Protein AF-A0A4Q6BKU0-F1 (afdb_monomer_lite)

Sequence (73 aa):
PILMTTFAAGGGMIPIAIGHGVGGEARSPMGVAVIGGLLASTVLTLLVVPCLFSLAEGAKHGLEARRQRKKAH

Foldseek 3Di:
DLVVVLCVVLVVLVCLLVLPDDVSVVRNVVSVVVNVVSVVVSVCCVVVVVVVVVVVVVVVVVVVVVVVVVVVD

Structure (mmCIF, N/CA/C/O backbone):
data_AF-A0A4Q6BKU0-F1
#
_entry.id   AF-A0A4Q6BKU0-F1
#
loop_
_atom_site.group_PDB
_atom_site.id
_atom_site.type_symbol
_atom_site.label_atom_id
_atom_site.label_alt_id
_atom_site.label_comp_id
_atom_site.label_asym_id
_atom_site.label_entity_id
_atom_site.label_seq_id
_atom_site.pdbx_PDB_ins_code
_atom_site.Cartn_x
_atom_site.Ca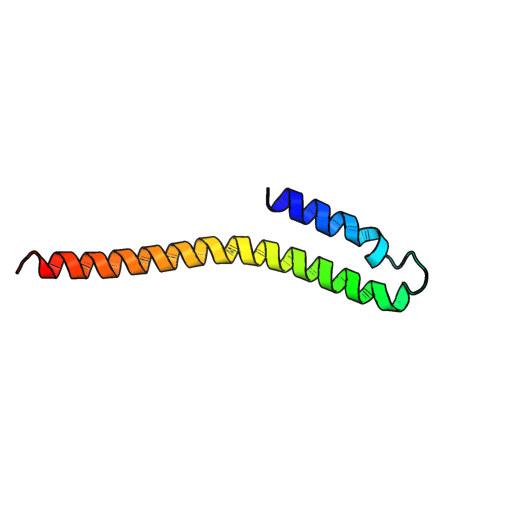rtn_y
_atom_site.Cartn_z
_atom_site.occupancy
_atom_site.B_iso_or_equiv
_atom_site.auth_seq_id
_atom_site.auth_comp_id
_atom_site.au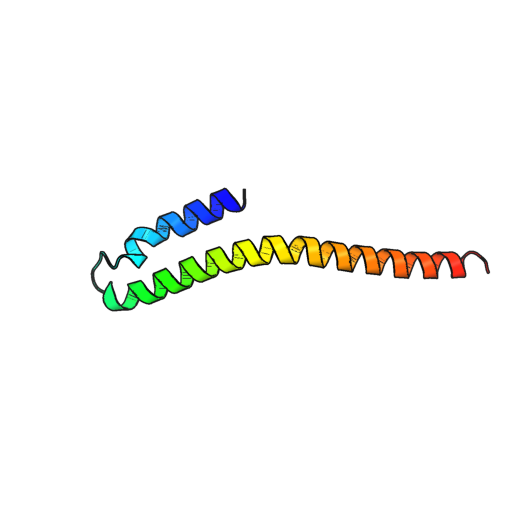th_asym_id
_atom_site.auth_atom_id
_atom_site.pdbx_PDB_model_num
ATOM 1 N N . PRO A 1 1 ? -1.413 12.285 3.667 1.00 71.69 1 PRO A N 1
ATOM 2 C CA . PRO A 1 1 ? -0.119 11.580 3.865 1.00 71.69 1 PRO A CA 1
ATOM 3 C C . PRO A 1 1 ? 0.055 10.340 2.971 1.00 71.69 1 PRO A C 1
ATOM 5 O O . PRO A 1 1 ? 0.969 10.343 2.163 1.00 71.69 1 PRO A O 1
ATOM 8 N N . ILE A 1 2 ? -0.833 9.334 3.047 1.00 73.75 2 ILE A N 1
ATOM 9 C CA . ILE A 1 2 ? -0.713 8.068 2.284 1.00 73.75 2 ILE A CA 1
ATOM 10 C C . ILE A 1 2 ? -0.649 8.315 0.770 1.00 73.75 2 ILE A C 1
ATOM 12 O O . ILE A 1 2 ? 0.290 7.877 0.120 1.00 73.75 2 ILE A O 1
ATOM 16 N N . LEU A 1 3 ? -1.582 9.106 0.225 1.00 73.19 3 LEU A N 1
ATOM 17 C CA . LEU A 1 3 ? -1.589 9.446 -1.203 1.00 73.19 3 LEU A CA 1
ATOM 18 C C . LEU A 1 3 ? -0.293 10.147 -1.639 1.00 73.19 3 LEU A C 1
ATOM 20 O O . LEU A 1 3 ? 0.283 9.790 -2.658 1.00 73.19 3 LEU A O 1
ATOM 24 N N . MET A 1 4 ? 0.207 11.092 -0.838 1.00 85.75 4 MET A N 1
ATOM 25 C CA . MET A 1 4 ? 1.445 11.830 -1.121 1.00 85.75 4 MET A CA 1
ATOM 26 C C . MET A 1 4 ? 2.664 10.898 -1.191 1.00 85.75 4 MET A C 1
ATOM 28 O O . MET A 1 4 ? 3.472 11.011 -2.110 1.00 85.75 4 MET A O 1
ATOM 32 N N . THR A 1 5 ? 2.776 9.944 -0.262 1.00 81.50 5 THR A N 1
ATOM 33 C CA . THR A 1 5 ? 3.865 8.957 -0.254 1.00 81.50 5 THR A CA 1
ATOM 34 C C . THR A 1 5 ? 3.740 7.969 -1.414 1.00 81.50 5 THR A C 1
ATOM 36 O O . THR A 1 5 ? 4.744 7.681 -2.060 1.00 81.50 5 THR A O 1
ATOM 39 N N . THR A 1 6 ? 2.528 7.500 -1.738 1.00 74.62 6 THR A N 1
ATOM 40 C CA . THR A 1 6 ? 2.297 6.612 -2.889 1.00 74.62 6 THR A CA 1
ATOM 41 C C . THR A 1 6 ? 2.657 7.301 -4.205 1.00 74.62 6 THR A C 1
ATOM 43 O O . THR A 1 6 ? 3.327 6.693 -5.037 1.00 74.62 6 THR A O 1
ATOM 46 N N . PHE A 1 7 ? 2.290 8.575 -4.389 1.00 77.19 7 PHE A N 1
ATOM 47 C CA . PHE A 1 7 ? 2.668 9.340 -5.582 1.00 77.19 7 PHE A CA 1
ATOM 48 C C . PHE A 1 7 ? 4.179 9.568 -5.680 1.00 77.19 7 PHE A C 1
ATOM 50 O O . PHE A 1 7 ? 4.736 9.428 -6.765 1.00 77.19 7 PHE A O 1
ATOM 57 N N . ALA A 1 8 ? 4.860 9.859 -4.569 1.00 81.19 8 ALA A N 1
ATOM 58 C CA . ALA A 1 8 ? 6.314 10.01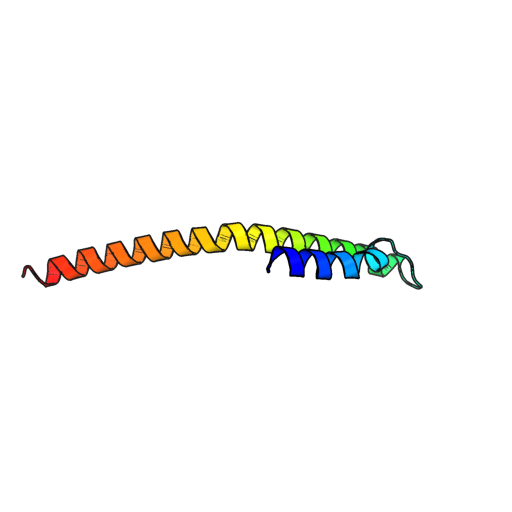6 -4.556 1.00 81.19 8 ALA A CA 1
ATOM 59 C C . ALA A 1 8 ? 7.047 8.694 -4.868 1.00 81.19 8 ALA A C 1
ATOM 61 O O . ALA A 1 8 ? 7.955 8.673 -5.699 1.00 81.19 8 ALA A O 1
ATOM 62 N N . ALA A 1 9 ? 6.625 7.581 -4.254 1.00 77.75 9 ALA A N 1
ATOM 63 C CA . ALA A 1 9 ? 7.204 6.258 -4.492 1.00 77.75 9 ALA A CA 1
ATOM 64 C C . ALA A 1 9 ? 6.925 5.750 -5.917 1.00 77.75 9 ALA A C 1
ATOM 66 O O . ALA A 1 9 ? 7.832 5.264 -6.590 1.00 77.75 9 ALA A O 1
ATOM 67 N N . GLY A 1 10 ? 5.689 5.910 -6.403 1.00 76.06 10 GLY A N 1
ATOM 68 C CA . GLY A 1 10 ? 5.311 5.575 -7.775 1.00 76.06 10 GLY A CA 1
ATOM 69 C C . GLY A 1 10 ? 6.052 6.436 -8.799 1.00 76.06 10 GLY A C 1
ATOM 70 O O . GLY A 1 10 ? 6.611 5.900 -9.752 1.00 76.06 10 GLY A O 1
ATOM 71 N N . GLY A 1 11 ? 6.140 7.748 -8.555 1.00 76.81 11 GLY A N 1
ATOM 72 C CA . GLY A 1 11 ? 6.862 8.709 -9.390 1.00 76.81 11 GLY A CA 1
ATOM 73 C C . GLY A 1 11 ? 8.353 8.399 -9.537 1.00 76.81 11 GLY A C 1
ATOM 74 O O . GLY A 1 11 ? 8.889 8.468 -10.640 1.00 76.81 11 GLY A O 1
ATOM 75 N N . GLY A 1 12 ? 9.014 7.978 -8.454 1.00 73.88 12 GLY A N 1
ATOM 76 C CA . GLY A 1 12 ? 10.431 7.595 -8.470 1.00 73.88 12 GLY A CA 1
ATOM 77 C C . GLY A 1 12 ? 10.745 6.335 -9.289 1.00 73.88 12 GLY A C 1
ATOM 78 O O . GLY A 1 12 ? 11.870 6.177 -9.757 1.00 73.88 12 GLY A O 1
ATOM 79 N N . MET A 1 13 ? 9.762 5.454 -9.508 1.00 70.94 13 MET A N 1
ATOM 80 C CA . MET A 1 13 ? 9.928 4.227 -10.303 1.00 70.94 13 MET A CA 1
ATOM 81 C C . MET A 1 13 ? 9.543 4.376 -11.775 1.00 70.94 13 MET A C 1
ATOM 83 O O . MET A 1 13 ? 9.840 3.477 -12.563 1.00 70.94 13 MET A O 1
ATOM 87 N N . ILE A 1 14 ? 8.951 5.509 -12.167 1.00 71.81 14 ILE A N 1
ATOM 88 C CA . ILE A 1 14 ? 8.612 5.819 -13.561 1.00 71.81 14 ILE A CA 1
ATOM 89 C C . ILE A 1 14 ? 9.803 5.581 -14.506 1.00 71.81 14 ILE A C 1
ATOM 91 O O . ILE A 1 14 ? 9.635 4.755 -15.398 1.00 71.81 14 ILE A O 1
ATOM 95 N N . PRO A 1 15 ? 11.006 6.175 -14.324 1.00 66.56 15 PRO A N 1
ATOM 96 C CA . PRO A 1 15 ? 12.125 5.995 -15.262 1.00 66.56 15 PRO A CA 1
ATOM 97 C C . PRO A 1 15 ? 12.590 4.535 -15.404 1.00 66.56 15 PRO A C 1
ATOM 99 O O . PRO A 1 15 ? 13.001 4.120 -16.487 1.00 66.56 15 PRO A O 1
ATOM 102 N N . ILE A 1 16 ? 12.468 3.737 -14.338 1.00 67.06 16 ILE A N 1
ATOM 103 C CA . ILE A 1 16 ? 12.819 2.309 -14.332 1.00 67.06 16 ILE A CA 1
ATOM 104 C C . ILE A 1 16 ? 11.769 1.492 -15.100 1.00 67.06 16 ILE A C 1
ATOM 106 O O . ILE A 1 16 ? 12.120 0.584 -15.852 1.00 67.06 16 ILE A O 1
ATOM 110 N N . ALA A 1 17 ? 10.485 1.833 -14.955 1.00 60.88 17 ALA A N 1
ATOM 111 C CA . ALA A 1 17 ? 9.385 1.155 -15.635 1.00 60.88 17 ALA A CA 1
ATOM 112 C C . ALA A 1 17 ? 9.412 1.365 -17.160 1.00 60.88 17 ALA A C 1
ATOM 114 O O . ALA A 1 17 ? 9.141 0.422 -17.901 1.00 60.88 17 ALA A O 1
ATOM 115 N N . ILE A 1 18 ? 9.820 2.551 -17.635 1.00 66.19 18 ILE A N 1
ATOM 116 C CA . ILE A 1 18 ? 9.987 2.843 -19.077 1.00 66.19 18 ILE A CA 1
ATOM 117 C C . ILE A 1 18 ? 11.237 2.186 -19.689 1.00 66.19 18 ILE A C 1
ATOM 119 O O . ILE A 1 18 ? 11.506 2.384 -20.870 1.00 66.19 18 ILE A O 1
ATOM 123 N N . GLY A 1 19 ? 12.028 1.439 -18.907 1.00 62.09 19 GLY A N 1
ATOM 124 C CA . GLY A 1 19 ? 13.196 0.705 -19.402 1.00 62.09 19 GLY A CA 1
ATOM 125 C C . GLY A 1 19 ? 14.379 1.585 -19.826 1.00 62.09 19 GLY A C 1
ATOM 126 O O . GLY A 1 19 ? 15.309 1.084 -20.453 1.00 62.09 19 GLY A O 1
ATOM 127 N N . HIS A 1 20 ? 14.379 2.878 -19.482 1.00 58.50 20 HIS A N 1
ATOM 128 C CA . HIS A 1 20 ? 15.481 3.789 -19.794 1.00 58.50 20 HIS A CA 1
ATOM 129 C C . HIS A 1 20 ? 16.686 3.500 -18.883 1.00 58.50 20 HIS A C 1
ATOM 131 O O . HIS A 1 20 ? 16.800 4.028 -17.778 1.00 58.50 20 HIS A O 1
ATOM 137 N N . GLY A 1 21 ? 17.587 2.630 -19.347 1.00 64.38 21 GLY A N 1
ATOM 138 C CA . GLY A 1 21 ? 18.838 2.284 -18.670 1.00 64.38 21 GLY A CA 1
ATOM 139 C C . GLY A 1 21 ? 19.396 0.926 -19.109 1.00 64.38 21 GLY A C 1
ATOM 140 O O . GLY A 1 21 ? 18.665 0.062 -19.589 1.00 64.38 21 GLY A O 1
ATOM 141 N N . VAL A 1 22 ? 20.704 0.718 -18.938 1.00 55.28 22 VAL A N 1
ATOM 142 C CA . VAL A 1 22 ? 21.384 -0.546 -19.282 1.00 55.28 22 VAL A CA 1
ATOM 143 C C . VAL A 1 22 ? 20.780 -1.702 -18.467 1.00 55.28 22 VAL A C 1
ATOM 145 O O . VAL A 1 22 ? 20.750 -1.648 -17.238 1.00 55.28 22 VAL A O 1
ATOM 148 N N . GLY A 1 23 ? 20.264 -2.737 -19.143 1.00 67.38 23 GLY A N 1
ATOM 149 C CA . GLY A 1 23 ? 19.523 -3.842 -18.509 1.00 67.38 23 GLY A CA 1
ATOM 150 C C . GLY A 1 23 ? 18.032 -3.561 -18.248 1.00 67.38 23 GLY A C 1
ATOM 151 O O . GLY A 1 23 ? 17.391 -4.293 -17.489 1.00 67.38 23 GLY A O 1
ATOM 152 N N . GLY A 1 24 ? 17.474 -2.510 -18.861 1.00 63.19 24 GLY A N 1
ATOM 153 C CA . GLY A 1 24 ? 16.067 -2.110 -18.747 1.00 63.19 24 GLY A CA 1
ATOM 154 C C . GLY A 1 24 ? 15.064 -3.180 -19.186 1.00 63.19 24 GLY A C 1
ATOM 155 O O . GLY A 1 24 ? 13.981 -3.252 -18.620 1.00 63.19 24 GLY A O 1
ATOM 156 N N . GLU A 1 25 ? 15.446 -4.077 -20.093 1.00 65.00 25 GLU A N 1
ATOM 157 C CA . GLU A 1 25 ? 14.604 -5.185 -20.572 1.00 65.00 25 GLU A CA 1
ATOM 158 C C . GLU A 1 25 ? 14.239 -6.171 -19.447 1.00 65.00 25 GLU A C 1
ATOM 160 O O . GLU A 1 25 ? 13.113 -6.654 -19.375 1.00 65.00 25 GLU A O 1
ATOM 165 N N . ALA A 1 26 ? 15.163 -6.408 -18.508 1.00 71.50 26 ALA A N 1
ATOM 166 C CA . ALA A 1 26 ? 14.927 -7.265 -17.345 1.00 71.50 26 ALA A CA 1
ATOM 167 C C . ALA A 1 26 ? 14.289 -6.510 -16.164 1.00 71.50 26 ALA A C 1
ATOM 169 O O . ALA A 1 26 ? 13.552 -7.094 -15.371 1.00 71.50 26 ALA A O 1
ATOM 170 N N . ARG A 1 27 ? 14.566 -5.204 -16.025 1.00 65.88 27 ARG A N 1
ATOM 171 C CA . ARG A 1 27 ? 14.113 -4.386 -14.880 1.00 65.88 27 ARG A CA 1
ATOM 172 C C . ARG A 1 27 ? 12.764 -3.697 -15.099 1.00 65.88 27 ARG A C 1
ATOM 174 O O . ARG A 1 27 ? 12.080 -3.411 -14.118 1.00 65.88 27 ARG A O 1
ATOM 181 N N . SER A 1 28 ? 12.354 -3.483 -16.347 1.00 71.31 28 SER A N 1
ATOM 182 C CA . SER A 1 28 ? 11.045 -2.927 -16.709 1.00 71.31 28 SER A CA 1
ATOM 183 C C . SER A 1 28 ? 9.868 -3.749 -16.148 1.00 71.31 28 SER A C 1
ATOM 185 O O . SER A 1 28 ? 9.049 -3.159 -15.436 1.00 71.31 28 SER A O 1
ATOM 187 N N . PRO A 1 29 ? 9.792 -5.092 -16.313 1.00 76.75 29 PRO A N 1
ATOM 188 C CA . PRO A 1 29 ? 8.688 -5.872 -15.741 1.00 76.75 29 PRO A CA 1
ATOM 189 C C . PRO A 1 29 ? 8.679 -5.855 -14.205 1.00 76.75 29 PRO A C 1
ATOM 191 O O . PRO A 1 29 ? 7.610 -5.828 -13.596 1.00 76.75 29 PRO A O 1
ATOM 194 N N . MET A 1 30 ? 9.852 -5.795 -13.561 1.00 81.44 30 MET A N 1
ATOM 195 C CA . MET A 1 30 ? 9.942 -5.641 -12.105 1.00 81.44 30 MET A CA 1
ATOM 196 C C . MET A 1 30 ? 9.400 -4.279 -11.648 1.00 81.44 30 MET A C 1
ATOM 198 O O . MET A 1 30 ? 8.623 -4.224 -10.699 1.00 81.44 30 MET A O 1
ATOM 202 N N . GLY A 1 31 ? 9.753 -3.188 -12.336 1.00 78.81 31 GLY A N 1
ATOM 203 C CA . GLY A 1 31 ? 9.249 -1.846 -12.026 1.00 78.81 31 GLY A CA 1
ATOM 204 C C . GLY A 1 31 ? 7.727 -1.748 -12.147 1.00 78.81 31 GLY A C 1
ATOM 205 O O . GLY A 1 31 ? 7.065 -1.226 -11.250 1.00 78.81 31 GLY A O 1
ATOM 206 N N . VAL A 1 32 ? 7.156 -2.327 -13.207 1.00 81.25 32 VAL A N 1
ATOM 207 C CA . VAL A 1 32 ? 5.699 -2.384 -13.408 1.00 81.25 32 VAL A CA 1
ATOM 208 C C . VAL A 1 32 ? 5.012 -3.188 -12.298 1.00 81.25 32 VAL A C 1
ATOM 210 O O . VAL A 1 32 ? 4.002 -2.735 -11.757 1.00 81.25 32 VAL A O 1
ATOM 213 N N . ALA A 1 33 ? 5.576 -4.335 -11.900 1.00 86.94 33 ALA A N 1
ATOM 214 C CA . A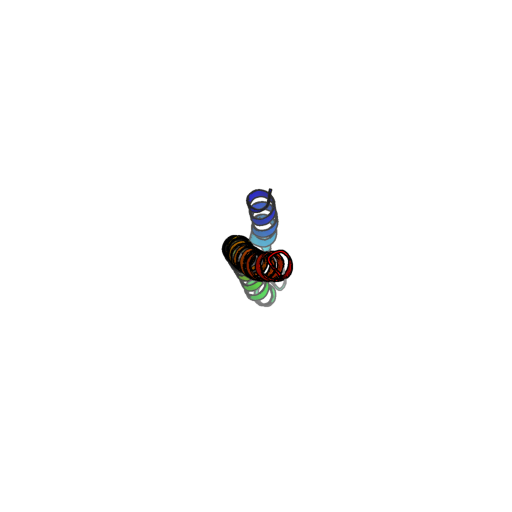LA A 1 33 ? 5.034 -5.150 -10.813 1.00 86.94 33 ALA A CA 1
ATOM 215 C C . ALA A 1 33 ? 5.025 -4.405 -9.467 1.00 86.94 33 ALA A C 1
ATOM 217 O O . ALA A 1 33 ? 4.031 -4.466 -8.741 1.00 86.94 33 ALA A O 1
ATOM 218 N N . VAL A 1 34 ? 6.087 -3.659 -9.139 1.00 85.75 34 VAL A N 1
ATOM 219 C CA . VAL A 1 34 ? 6.133 -2.881 -7.891 1.00 85.75 34 VAL A CA 1
ATOM 220 C C . VAL A 1 34 ? 5.145 -1.714 -7.929 1.00 85.75 34 VAL A C 1
ATOM 222 O O . VAL A 1 34 ? 4.424 -1.514 -6.954 1.00 85.75 34 VAL A O 1
ATOM 225 N N . ILE A 1 35 ? 5.050 -0.971 -9.038 1.00 84.25 35 ILE A N 1
ATOM 226 C CA . ILE A 1 35 ? 4.073 0.125 -9.173 1.00 84.25 35 ILE A CA 1
ATOM 227 C C . ILE A 1 35 ? 2.645 -0.414 -9.016 1.00 84.25 35 ILE A C 1
ATOM 229 O O . ILE A 1 35 ? 1.864 0.131 -8.234 1.00 84.25 35 ILE A O 1
ATOM 233 N N . GLY A 1 36 ? 2.319 -1.520 -9.692 1.00 85.31 36 GLY A N 1
ATOM 234 C CA . GLY A 1 36 ? 1.027 -2.191 -9.547 1.00 85.31 36 GLY A CA 1
ATOM 235 C C . GLY A 1 36 ? 0.765 -2.647 -8.109 1.00 85.31 36 GLY A C 1
ATOM 236 O O . GLY A 1 36 ? -0.311 -2.394 -7.569 1.00 85.31 36 GLY A O 1
ATOM 237 N N . GLY A 1 37 ? 1.767 -3.241 -7.455 1.00 88.00 37 GLY A N 1
ATOM 238 C CA . GLY A 1 37 ? 1.691 -3.670 -6.058 1.00 88.00 37 GLY A CA 1
ATOM 239 C C . GLY A 1 37 ? 1.470 -2.514 -5.080 1.00 88.00 37 GLY A C 1
ATOM 240 O O . GLY A 1 37 ? 0.656 -2.634 -4.167 1.00 88.00 37 GLY A O 1
ATOM 241 N N . LEU A 1 38 ? 2.129 -1.371 -5.284 1.00 86.69 38 LEU A N 1
ATOM 242 C CA . LEU A 1 38 ? 1.942 -0.177 -4.455 1.00 86.69 38 LEU A CA 1
ATOM 243 C C . LEU A 1 38 ? 0.546 0.429 -4.620 1.00 86.69 38 LEU A C 1
ATOM 245 O O . LEU A 1 38 ? -0.084 0.797 -3.624 1.00 86.69 38 LEU A O 1
ATOM 249 N N . LEU A 1 39 ? 0.042 0.510 -5.854 1.00 85.62 39 LEU A N 1
ATOM 250 C CA . LEU A 1 39 ? -1.317 0.981 -6.123 1.00 85.62 39 LEU A CA 1
ATOM 251 C C . LEU A 1 39 ? -2.352 0.048 -5.485 1.00 85.62 39 LEU A C 1
ATOM 253 O O . LEU A 1 39 ? -3.214 0.510 -4.735 1.00 85.62 39 LEU A O 1
ATOM 257 N N . ALA A 1 40 ? -2.218 -1.264 -5.703 1.00 88.44 40 ALA A N 1
ATOM 258 C CA . ALA A 1 40 ? -3.102 -2.266 -5.116 1.00 88.44 40 ALA A CA 1
ATOM 259 C C . ALA A 1 40 ? -3.054 -2.245 -3.582 1.00 88.44 40 ALA A C 1
ATOM 261 O O . ALA A 1 40 ? -4.101 -2.269 -2.945 1.00 88.44 40 ALA A O 1
ATOM 262 N N . SER A 1 41 ? -1.867 -2.124 -2.979 1.00 89.31 41 SER A N 1
ATOM 263 C CA . SER A 1 41 ? -1.700 -2.042 -1.522 1.00 89.31 41 SER A CA 1
ATOM 264 C C . SER A 1 41 ? -2.318 -0.768 -0.939 1.00 89.31 41 SER A C 1
ATOM 266 O O . SER A 1 41 ? -2.911 -0.800 0.139 1.00 89.31 41 SER A O 1
ATOM 268 N N . THR A 1 42 ? -2.271 0.347 -1.673 1.00 86.94 42 THR A N 1
ATOM 269 C CA . THR A 1 42 ? -2.921 1.599 -1.261 1.00 86.94 42 THR A CA 1
ATOM 270 C C . THR A 1 42 ? -4.444 1.443 -1.240 1.00 86.94 42 THR A C 1
ATOM 272 O O . THR A 1 42 ? -5.079 1.766 -0.237 1.00 86.94 42 THR A O 1
ATOM 275 N N . VAL A 1 43 ? -5.032 0.894 -2.309 1.00 89.44 43 VAL A N 1
ATOM 276 C CA . VAL A 1 43 ? -6.481 0.629 -2.383 1.00 89.44 43 VAL A CA 1
ATOM 277 C C . VAL A 1 43 ? -6.901 -0.389 -1.326 1.00 89.44 43 VAL A C 1
ATOM 279 O O . VAL A 1 43 ? -7.868 -0.166 -0.600 1.00 89.44 43 VAL A O 1
ATOM 282 N N . LEU A 1 44 ? -6.141 -1.476 -1.191 1.00 91.44 44 LEU A N 1
ATOM 283 C CA . LEU A 1 44 ? -6.404 -2.512 -0.205 1.00 91.44 44 LEU A CA 1
ATOM 284 C C . LEU A 1 44 ? -6.348 -1.940 1.211 1.00 91.44 44 LEU A C 1
ATOM 286 O O . LEU A 1 44 ? -7.251 -2.205 1.987 1.00 91.44 44 LEU A O 1
ATOM 290 N N . THR A 1 45 ? -5.367 -1.099 1.540 1.00 90.38 45 THR A N 1
ATOM 291 C CA . THR A 1 45 ? -5.278 -0.445 2.856 1.00 90.38 45 THR A CA 1
ATOM 292 C C . THR A 1 45 ? -6.502 0.428 3.130 1.00 90.38 45 THR A C 1
ATOM 294 O O . THR A 1 45 ? -7.086 0.341 4.210 1.00 90.38 45 THR A O 1
ATOM 297 N N . LEU A 1 46 ? -6.935 1.228 2.150 1.00 88.56 46 LEU A N 1
ATOM 298 C CA . LEU A 1 46 ? -8.122 2.077 2.289 1.00 88.56 46 LEU A CA 1
ATOM 299 C C . LEU A 1 46 ? -9.412 1.276 2.517 1.00 88.56 46 LEU A C 1
ATOM 301 O O . LEU A 1 46 ? -10.313 1.789 3.171 1.00 88.56 46 LEU A O 1
ATOM 305 N N . LEU A 1 47 ? -9.499 0.037 2.024 1.00 91.38 47 LEU A N 1
ATOM 306 C CA . LEU A 1 47 ? -10.646 -0.855 2.239 1.00 91.38 47 LEU A CA 1
ATOM 307 C C . LEU A 1 47 ? -10.511 -1.726 3.498 1.00 91.38 47 LEU A C 1
ATOM 309 O O . LEU A 1 47 ? -11.485 -1.955 4.214 1.00 91.38 47 LEU A O 1
ATOM 313 N N . VAL A 1 48 ? -9.306 -2.204 3.796 1.00 94.50 48 VAL A N 1
ATOM 314 C CA . VAL A 1 48 ? -9.021 -3.103 4.920 1.00 94.50 48 VAL A CA 1
ATOM 315 C C . VAL A 1 48 ? -9.152 -2.370 6.247 1.00 94.50 48 VAL A C 1
ATOM 317 O O . VAL A 1 48 ? -9.756 -2.911 7.167 1.00 94.50 48 VAL A O 1
ATOM 320 N N . VAL A 1 49 ? -8.652 -1.137 6.355 1.00 93.69 49 VAL A N 1
ATOM 321 C CA . VAL A 1 49 ? -8.749 -0.344 7.592 1.00 93.69 49 VAL A CA 1
ATOM 322 C C . VAL A 1 49 ? -10.204 -0.166 8.070 1.00 93.69 49 VAL A C 1
ATOM 324 O O . VAL A 1 49 ? -10.476 -0.522 9.219 1.00 93.69 49 VAL A O 1
ATOM 327 N N . PRO A 1 50 ? -11.166 0.315 7.252 1.00 87.06 50 PRO A N 1
ATOM 328 C CA . PRO A 1 50 ? -12.556 0.451 7.694 1.00 87.06 50 PRO A CA 1
ATOM 329 C C . PRO A 1 50 ? -13.237 -0.901 7.941 1.00 87.06 50 PRO A C 1
ATOM 331 O O . PRO A 1 50 ? -14.051 -1.015 8.858 1.00 87.06 50 PRO A O 1
ATOM 334 N N . CYS A 1 51 ? -12.886 -1.941 7.175 1.00 92.25 51 CYS A N 1
ATOM 335 C CA . CYS A 1 51 ? -13.412 -3.288 7.386 1.00 92.25 51 CYS A CA 1
ATOM 336 C C . CYS A 1 51 ? -12.981 -3.848 8.752 1.00 92.25 51 CYS A C 1
ATOM 338 O O . CYS A 1 51 ? -13.818 -4.292 9.537 1.00 92.25 51 CYS A O 1
ATOM 340 N N . LEU A 1 52 ? -11.691 -3.739 9.084 1.00 93.38 52 LEU A N 1
ATOM 341 C CA . LEU A 1 52 ? -11.160 -4.124 10.392 1.00 93.38 52 LEU A CA 1
ATOM 342 C C . LEU A 1 52 ? -11.794 -3.316 11.526 1.00 93.38 52 LEU A C 1
ATOM 344 O O . LEU A 1 52 ? -12.089 -3.880 12.578 1.00 93.38 52 LEU A O 1
ATOM 348 N N . PHE A 1 53 ? -12.040 -2.020 11.313 1.00 92.44 53 PHE A N 1
ATOM 349 C CA . PHE A 1 53 ? -12.712 -1.184 12.304 1.00 92.44 53 PHE A CA 1
ATOM 350 C C . PHE A 1 53 ? -14.148 -1.658 12.570 1.00 92.44 53 PHE A C 1
ATOM 352 O O . PHE A 1 53 ? -14.511 -1.863 13.727 1.00 92.44 53 PHE A O 1
ATOM 359 N N . SER A 1 54 ? -14.930 -1.933 11.519 1.00 92.19 54 SER A N 1
ATOM 360 C CA . SER A 1 54 ? -16.289 -2.484 11.659 1.00 92.19 54 SER A CA 1
ATOM 361 C C . SER A 1 54 ? -16.302 -3.826 12.396 1.00 92.19 54 SER A C 1
ATOM 363 O O . SER A 1 54 ? -17.146 -4.055 13.262 1.00 92.19 54 SER A O 1
ATOM 365 N N . LEU A 1 55 ? -15.346 -4.712 12.097 1.00 92.56 55 LEU A N 1
ATOM 366 C CA . LEU A 1 55 ? -15.221 -6.000 12.785 1.00 92.56 55 LEU A CA 1
ATOM 367 C C . LEU A 1 55 ? -14.887 -5.826 14.273 1.00 92.56 55 LEU A C 1
ATOM 369 O O . LEU A 1 55 ? -15.480 -6.488 15.126 1.00 92.56 55 LEU A O 1
ATOM 373 N N . ALA A 1 56 ? -13.961 -4.921 14.594 1.00 93.56 56 ALA A N 1
ATOM 374 C CA . ALA A 1 56 ? -13.585 -4.624 15.971 1.00 93.56 56 ALA A CA 1
ATOM 375 C C . ALA A 1 56 ? -14.746 -4.005 16.767 1.00 93.56 56 ALA A C 1
A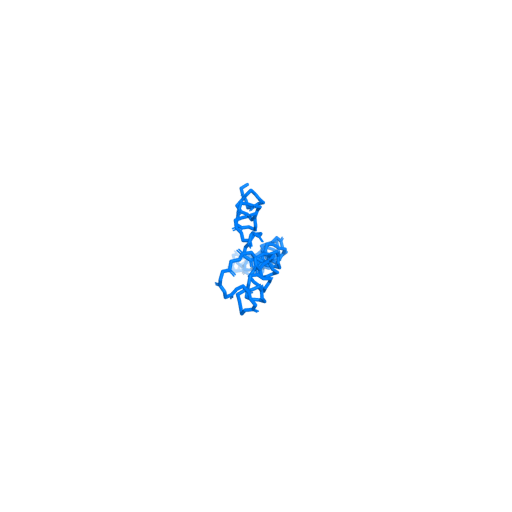TOM 377 O O . ALA A 1 56 ? -14.940 -4.350 17.934 1.00 93.56 56 ALA A O 1
ATOM 378 N N . GLU A 1 57 ? -15.532 -3.122 16.151 1.00 90.25 57 GLU A N 1
ATOM 379 C CA . GLU A 1 57 ? -16.703 -2.504 16.776 1.00 90.25 57 GLU A CA 1
ATOM 380 C C . GLU A 1 57 ? -17.803 -3.537 17.065 1.00 90.25 57 GLU A C 1
ATOM 382 O O . GLU A 1 57 ? -18.297 -3.623 18.192 1.00 90.25 57 GLU A O 1
ATOM 387 N N . GLY A 1 58 ? -18.092 -4.423 16.106 1.00 87.38 58 GLY A N 1
ATOM 388 C CA . GLY A 1 58 ? -19.013 -5.544 16.315 1.00 87.38 58 GLY A CA 1
ATOM 389 C C . GLY A 1 58 ? -18.568 -6.485 17.443 1.00 87.38 58 GLY A C 1
ATOM 390 O O . GLY A 1 58 ? -19.379 -6.894 18.280 1.00 87.38 58 GLY A O 1
ATOM 391 N N . ALA A 1 59 ? -17.267 -6.784 17.527 1.00 87.50 59 ALA A N 1
ATOM 392 C CA . ALA A 1 59 ? -16.710 -7.607 18.599 1.00 87.50 59 ALA A CA 1
ATOM 393 C C . ALA A 1 59 ? -16.840 -6.942 19.983 1.00 87.50 59 ALA A C 1
ATOM 395 O O . ALA A 1 59 ? -17.158 -7.619 20.966 1.00 87.50 59 ALA A O 1
ATOM 396 N N . LYS A 1 60 ? -16.642 -5.618 20.066 1.00 86.31 60 LYS A N 1
ATOM 397 C CA . LYS A 1 60 ? -16.814 -4.848 21.308 1.00 86.31 60 LYS A CA 1
ATOM 398 C C . LYS A 1 60 ? -18.260 -4.879 21.798 1.00 86.31 60 LYS A C 1
ATOM 400 O O . LYS A 1 60 ? -18.480 -5.236 22.956 1.00 86.31 60 LYS A O 1
ATOM 405 N N . HIS A 1 61 ? -19.235 -4.618 20.925 1.00 82.75 61 HIS A N 1
ATOM 406 C CA . HIS A 1 61 ? -20.655 -4.688 21.292 1.00 82.75 61 HIS A CA 1
ATOM 407 C C . HIS A 1 61 ? -21.063 -6.086 21.783 1.00 82.75 61 HIS A C 1
ATOM 409 O O . HIS A 1 61 ? -21.787 -6.214 22.773 1.00 82.75 61 HIS A O 1
ATOM 415 N N . GLY A 1 62 ? -20.549 -7.150 21.156 1.00 81.50 62 GLY A N 1
ATOM 416 C CA . GLY A 1 62 ? -20.791 -8.524 21.606 1.00 81.50 62 GLY A CA 1
ATOM 417 C C . GLY A 1 62 ? -20.239 -8.818 23.009 1.00 81.50 62 GLY A C 1
ATOM 418 O O . GLY A 1 62 ? -20.882 -9.514 23.803 1.00 81.50 62 GLY A O 1
ATOM 419 N N . LEU A 1 63 ? -19.068 -8.268 23.346 1.00 82.50 63 LEU A N 1
ATOM 420 C CA . LEU A 1 63 ? -18.477 -8.391 24.683 1.00 82.50 63 LEU A CA 1
ATOM 421 C C . LEU A 1 63 ? -19.242 -7.572 25.734 1.00 82.50 63 LEU A C 1
ATOM 423 O O . LEU A 1 63 ? -19.465 -8.055 26.847 1.00 82.50 63 LEU A O 1
ATOM 427 N N . GLU A 1 64 ? -19.666 -6.355 25.395 1.00 81.31 64 GLU A N 1
ATOM 428 C CA . GLU A 1 64 ? -20.414 -5.475 26.299 1.00 81.31 64 GLU A CA 1
ATOM 429 C C . GLU A 1 64 ? -21.808 -6.022 26.621 1.00 81.31 64 GLU A C 1
ATOM 431 O O . GLU A 1 64 ? -22.193 -6.049 27.794 1.00 81.31 64 GLU A O 1
ATOM 436 N N . ALA A 1 65 ? -22.510 -6.581 25.630 1.00 76.62 65 ALA A N 1
ATOM 437 C CA . ALA A 1 65 ? -23.793 -7.257 25.833 1.00 76.62 65 ALA A CA 1
ATOM 438 C C . ALA A 1 65 ? -23.682 -8.433 26.825 1.00 76.62 65 ALA A C 1
ATOM 440 O O . ALA A 1 65 ? -24.550 -8.644 27.678 1.00 76.62 65 ALA A O 1
ATOM 441 N N . ARG A 1 66 ? -22.572 -9.183 26.780 1.00 76.00 66 ARG A N 1
ATOM 442 C CA . ARG A 1 66 ? -22.292 -10.264 27.741 1.00 76.00 66 ARG A CA 1
ATOM 443 C C . ARG A 1 66 ? -21.942 -9.739 29.132 1.00 76.00 66 ARG A C 1
ATOM 445 O O . ARG A 1 66 ? -22.305 -10.361 30.131 1.00 76.00 66 ARG A O 1
ATOM 452 N N . ARG A 1 67 ? -21.260 -8.595 29.217 1.00 76.81 67 ARG A N 1
ATOM 453 C CA . ARG A 1 67 ? -20.863 -7.975 30.488 1.00 76.81 67 ARG A CA 1
ATOM 454 C C . ARG A 1 67 ? -22.059 -7.383 31.239 1.00 76.81 67 ARG A C 1
ATOM 456 O O . ARG A 1 67 ? -22.090 -7.475 32.463 1.00 76.81 67 ARG A O 1
ATOM 463 N N . GLN A 1 68 ? -23.052 -6.842 30.530 1.00 75.06 68 GLN A N 1
ATOM 464 C CA . GLN A 1 68 ? -24.304 -6.364 31.130 1.00 75.06 68 GLN A CA 1
ATOM 465 C C . GLN A 1 68 ? -25.147 -7.512 31.700 1.00 75.06 68 GLN A C 1
ATOM 467 O O . GLN A 1 68 ? -25.616 -7.408 32.831 1.00 75.06 68 GLN A O 1
ATOM 472 N N . ARG A 1 69 ? -25.240 -8.654 31.001 1.00 69.75 69 ARG A N 1
ATOM 473 C CA . ARG A 1 69 ? -25.904 -9.858 31.540 1.00 69.75 69 ARG A CA 1
ATOM 47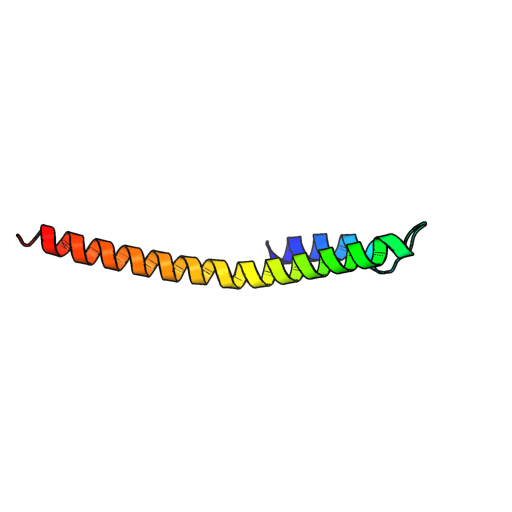4 C C . ARG A 1 69 ? -25.282 -10.370 32.842 1.00 69.75 69 ARG A C 1
ATOM 476 O O . ARG A 1 69 ? -26.012 -10.851 33.695 1.00 69.75 69 ARG A O 1
ATOM 483 N N . LYS A 1 70 ? -23.960 -10.251 33.010 1.00 68.00 70 LYS A N 1
ATOM 484 C CA . LYS A 1 70 ? -23.266 -10.635 34.254 1.00 68.00 70 LYS A CA 1
ATOM 485 C C . LYS A 1 70 ? -23.431 -9.641 35.408 1.00 68.00 70 LYS A C 1
ATOM 487 O O . LYS A 1 70 ? -23.127 -10.012 36.529 1.00 68.00 70 LYS A O 1
ATOM 492 N N . LYS A 1 71 ? -23.826 -8.390 35.144 1.00 61.06 71 LYS A N 1
ATOM 493 C CA . LYS A 1 71 ? -24.080 -7.377 36.187 1.00 61.06 71 LYS A CA 1
ATOM 494 C C . LYS A 1 71 ? -25.532 -7.362 36.668 1.00 61.06 71 LYS A C 1
ATOM 496 O O . LYS A 1 71 ? -25.801 -6.810 37.725 1.00 61.06 71 LYS A O 1
ATOM 501 N N . ALA A 1 72 ? -26.449 -7.914 35.879 1.00 60.16 72 ALA A N 1
ATOM 502 C CA . ALA A 1 72 ? -27.869 -8.018 36.208 1.00 60.16 72 ALA A CA 1
ATOM 503 C C . ALA A 1 72 ? -28.211 -9.280 37.028 1.00 60.16 72 ALA A C 1
ATOM 505 O O . ALA A 1 72 ? -29.387 -9.607 37.167 1.00 60.16 72 ALA A O 1
ATOM 506 N N . HIS A 1 73 ? -27.200 -9.999 37.519 1.00 50.25 73 HIS A N 1
ATOM 507 C CA . HIS A 1 73 ? -27.316 -11.272 38.220 1.00 50.25 73 HIS A CA 1
ATOM 508 C C . HIS A 1 73 ? -26.349 -11.304 39.403 1.00 50.25 73 HIS A C 1
ATOM 510 O O . HIS A 1 73 ? -26.654 -12.041 40.366 1.00 50.25 73 HIS A O 1
#

pLDDT: mean 78.53, std 10.8, range [50.25, 94.5]

Radius of gyration: 22.21 Å; chains: 1; bounding box: 49×23×59 Å

Secondary structure (DSSP, 8-state):
-HHHHHHHHHHHHHHHHTT-STTHHHHHHHHHHHHHHHHHHHHHHHHHHHHHHHHHHHHHHHHHHHHHHHH--